Protein AF-A0A842PJL7-F1 (afdb_monomer_lite)

Foldseek 3Di:
DDPLVVQLVVVLVVLLVVLVVLLVVLVVVLVVCVVVVPCPPVSVVSVVSNVVSVVVSVCSVVCVCSVVSNDD

Structure (mmCIF, N/CA/C/O backbone):
data_AF-A0A842PJL7-F1
#
_entry.id   AF-A0A842PJL7-F1
#
loop_
_atom_site.group_PDB
_atom_site.id
_atom_site.type_symbol
_atom_site.label_atom_id
_atom_site.label_alt_id
_atom_site.label_comp_id
_atom_site.label_asym_id
_atom_site.label_entity_id
_atom_site.label_seq_id
_atom_site.pdbx_PDB_ins_code
_atom_site.Cartn_x
_atom_site.Cartn_y
_atom_site.Cartn_z
_atom_site.occupancy
_atom_site.B_iso_or_equiv
_atom_site.auth_seq_id
_atom_site.auth_comp_id
_atom_site.auth_asym_id
_atom_site.auth_atom_id
_atom_site.pdbx_PDB_model_num
ATOM 1 N N . MET A 1 1 ? -22.220 0.862 14.465 1.00 68.56 1 MET A N 1
ATOM 2 C CA . MET A 1 1 ? -20.768 1.008 14.627 1.00 68.56 1 MET A CA 1
ATOM 3 C C . MET A 1 1 ? -20.536 1.906 15.825 1.00 68.56 1 MET A C 1
ATOM 5 O O . MET A 1 1 ? -21.207 2.933 15.902 1.00 68.56 1 MET A O 1
ATOM 9 N N . SER A 1 2 ? -19.703 1.492 16.776 1.00 90.50 2 SER A N 1
ATOM 10 C CA . SER A 1 2 ? -19.246 2.334 17.884 1.00 90.50 2 SER A CA 1
ATOM 11 C C . SER A 1 2 ? -18.291 3.427 17.383 1.00 90.50 2 SER A C 1
ATOM 13 O O . SER A 1 2 ? -17.829 3.388 16.240 1.00 90.50 2 SER A O 1
ATOM 15 N N . GLU A 1 3 ? -18.001 4.419 18.230 1.00 89.69 3 GLU A N 1
ATOM 16 C CA . GLU A 1 3 ? -16.982 5.438 17.934 1.00 89.69 3 GLU A CA 1
ATOM 17 C C . GLU A 1 3 ? -15.596 4.807 17.725 1.00 89.69 3 GLU A C 1
ATOM 19 O O . GLU A 1 3 ? -14.867 5.215 16.821 1.00 89.69 3 GLU A O 1
ATOM 24 N N . ASP A 1 4 ? -15.275 3.758 18.488 1.00 89.75 4 ASP A N 1
ATOM 25 C CA . ASP A 1 4 ? -14.022 3.008 18.356 1.00 89.75 4 ASP A CA 1
ATOM 26 C C . ASP A 1 4 ? -13.938 2.286 17.005 1.00 89.75 4 ASP A C 1
ATOM 28 O O . ASP A 1 4 ? -12.954 2.442 16.285 1.00 89.75 4 ASP A O 1
ATOM 32 N N . GLU A 1 5 ? -15.004 1.586 16.599 1.00 89.81 5 GLU A N 1
ATOM 33 C CA . GLU A 1 5 ? -15.075 0.906 15.296 1.00 89.81 5 GLU A CA 1
ATOM 34 C C . GLU A 1 5 ? -14.952 1.898 14.126 1.00 89.81 5 GLU A C 1
ATOM 36 O O . GLU A 1 5 ? -14.348 1.585 13.098 1.00 89.81 5 GLU A O 1
ATOM 41 N N . LEU A 1 6 ? -15.504 3.111 14.268 1.00 89.69 6 LEU A N 1
ATOM 42 C CA . LEU A 1 6 ? -15.367 4.167 13.263 1.00 89.69 6 LEU A CA 1
ATOM 43 C C . LEU A 1 6 ? -13.924 4.684 13.177 1.00 89.69 6 LEU A C 1
ATOM 45 O O . LEU A 1 6 ? -13.398 4.839 12.076 1.00 89.69 6 LEU A O 1
ATOM 49 N N . ASN A 1 7 ? -13.276 4.928 14.318 1.00 92.81 7 ASN A N 1
ATOM 50 C CA . ASN A 1 7 ? -11.883 5.372 14.380 1.00 92.81 7 ASN A CA 1
ATOM 51 C C . ASN A 1 7 ? -10.927 4.314 13.802 1.00 92.81 7 ASN A C 1
ATOM 53 O O . ASN A 1 7 ? -10.019 4.632 13.035 1.00 92.81 7 ASN A O 1
ATOM 57 N N . GLU A 1 8 ? -11.148 3.038 14.120 1.00 94.69 8 GLU A N 1
ATOM 58 C CA . GLU A 1 8 ? -10.408 1.921 13.531 1.00 94.69 8 GLU A CA 1
ATOM 59 C C . GLU A 1 8 ? -10.554 1.881 12.010 1.00 94.69 8 GLU A C 1
ATOM 61 O O . GLU A 1 8 ? -9.552 1.743 11.304 1.00 94.69 8 GLU A O 1
ATOM 66 N N . GLN A 1 9 ? -11.778 2.042 11.498 1.00 94.94 9 GLN A N 1
ATOM 67 C CA . GLN A 1 9 ? -12.023 2.066 10.060 1.00 94.94 9 GLN A CA 1
ATOM 68 C C . GLN A 1 9 ? -11.316 3.247 9.385 1.00 94.94 9 GLN A C 1
ATOM 70 O O . GLN A 1 9 ? -10.644 3.057 8.378 1.00 94.94 9 GLN A O 1
ATOM 75 N N . GLN A 1 10 ? -11.371 4.444 9.975 1.00 96.25 10 GLN A N 1
ATOM 76 C CA . GLN A 1 10 ? -10.680 5.622 9.441 1.00 96.25 10 GLN A CA 1
ATOM 77 C C . GLN A 1 10 ? -9.160 5.427 9.361 1.00 96.25 10 GLN A C 1
ATOM 79 O O . GLN A 1 10 ? -8.534 5.850 8.387 1.00 96.25 10 GLN A O 1
ATOM 84 N N . LYS A 1 11 ? -8.548 4.767 10.354 1.00 96.44 11 LYS A N 1
ATOM 85 C CA . LYS A 1 11 ? -7.114 4.438 10.314 1.00 96.44 11 LYS A CA 1
ATOM 86 C C . LYS A 1 11 ? -6.795 3.436 9.202 1.00 96.44 11 LYS A C 1
ATOM 88 O O . LYS A 1 11 ? -5.804 3.624 8.498 1.00 96.44 11 LYS A O 1
ATOM 93 N N . LYS A 1 12 ? -7.624 2.399 9.031 1.00 96.88 12 LYS A N 1
ATOM 94 C CA . LYS A 1 12 ? -7.474 1.413 7.944 1.00 96.88 12 LYS A CA 1
ATOM 95 C C . LYS A 1 12 ? -7.568 2.086 6.582 1.00 96.88 12 LYS A C 1
ATOM 97 O O . LYS A 1 12 ? -6.683 1.891 5.755 1.00 96.88 12 LYS A O 1
ATOM 102 N N . ASP A 1 13 ? -8.583 2.925 6.388 1.00 97.88 13 ASP A N 1
ATOM 103 C CA . ASP A 1 13 ? -8.806 3.659 5.143 1.00 97.88 13 ASP A CA 1
ATOM 104 C C . ASP A 1 13 ? -7.612 4.566 4.821 1.00 97.88 13 ASP A C 1
ATOM 106 O O . ASP A 1 13 ? -7.114 4.559 3.696 1.00 97.88 13 ASP A O 1
ATOM 110 N N . ALA A 1 14 ? -7.084 5.283 5.819 1.00 98.31 14 ALA A N 1
ATOM 111 C CA . ALA A 1 14 ? -5.909 6.134 5.645 1.00 98.31 14 ALA A CA 1
ATOM 112 C C . ALA A 1 14 ? -4.652 5.341 5.236 1.00 98.31 14 ALA A C 1
ATOM 114 O O . ALA A 1 14 ? -3.898 5.788 4.369 1.00 98.31 14 ALA A O 1
ATOM 115 N N . VAL A 1 15 ? -4.422 4.165 5.832 1.00 98.38 15 VAL A N 1
ATOM 116 C CA . VAL A 1 15 ? -3.293 3.293 5.467 1.00 98.38 15 VAL A CA 1
ATOM 117 C C . VAL A 1 15 ? -3.489 2.687 4.077 1.00 98.38 15 VAL A C 1
ATOM 119 O O . VAL A 1 15 ? -2.555 2.710 3.276 1.00 98.38 15 VAL A O 1
ATOM 122 N N . ALA A 1 16 ? -4.688 2.204 3.751 1.00 98.56 16 ALA A N 1
ATOM 123 C CA . ALA A 1 16 ? -4.998 1.675 2.425 1.00 98.56 16 ALA A CA 1
ATOM 124 C C . ALA A 1 16 ? -4.781 2.738 1.334 1.00 98.56 16 ALA A C 1
ATOM 126 O O . ALA A 1 16 ? -4.109 2.486 0.336 1.00 98.56 16 ALA A O 1
ATOM 127 N N . ASP A 1 17 ? -5.263 3.960 1.555 1.00 98.75 17 ASP A N 1
ATOM 128 C CA . ASP A 1 17 ? -5.064 5.084 0.641 1.00 98.75 17 ASP A CA 1
ATOM 129 C C . ASP A 1 17 ? -3.594 5.481 0.475 1.00 98.75 17 ASP A C 1
ATOM 131 O O . ASP A 1 17 ? -3.182 5.919 -0.603 1.00 98.75 17 ASP A O 1
ATOM 135 N N . PHE A 1 18 ? -2.786 5.356 1.527 1.00 98.75 18 PHE A N 1
ATOM 136 C CA . PHE A 1 18 ? -1.345 5.559 1.433 1.00 98.75 18 PHE A CA 1
ATOM 137 C C . PHE A 1 18 ? -0.686 4.475 0.567 1.00 98.75 18 PHE A C 1
ATOM 139 O O . PHE A 1 18 ? 0.047 4.802 -0.367 1.00 98.75 18 PHE A O 1
ATOM 146 N N . LEU A 1 19 ? -0.999 3.199 0.813 1.00 98.75 19 LEU A N 1
ATOM 147 C CA . LEU A 1 19 ? -0.446 2.070 0.058 1.00 98.75 19 LEU A CA 1
ATOM 148 C C . LEU A 1 19 ? -0.834 2.123 -1.428 1.00 98.75 19 LEU A C 1
ATOM 150 O O . LEU A 1 19 ? 0.016 1.892 -2.286 1.00 98.75 19 LEU A O 1
ATOM 154 N N . ARG A 1 20 ? -2.073 2.518 -1.755 1.00 98.81 20 ARG A N 1
ATOM 155 C CA . ARG A 1 20 ? -2.512 2.731 -3.149 1.00 98.81 20 ARG A CA 1
ATOM 156 C C . ARG A 1 20 ? -1.654 3.774 -3.869 1.00 98.81 20 ARG A C 1
ATOM 158 O O . ARG A 1 20 ? -1.200 3.525 -4.981 1.00 98.81 20 ARG A O 1
ATOM 165 N N . ARG A 1 21 ? -1.372 4.908 -3.217 1.00 98.81 21 ARG A N 1
ATOM 166 C CA . ARG A 1 21 ? -0.494 5.956 -3.773 1.00 98.81 21 ARG A CA 1
ATOM 167 C C . ARG A 1 21 ? 0.946 5.473 -3.947 1.00 98.81 21 ARG A C 1
ATOM 169 O O . ARG A 1 21 ? 1.598 5.840 -4.920 1.00 98.81 21 ARG A O 1
ATOM 176 N N . CYS A 1 22 ? 1.446 4.648 -3.027 1.00 98.75 22 CYS A N 1
ATOM 177 C CA . CYS A 1 22 ? 2.762 4.021 -3.155 1.00 98.75 22 CYS A CA 1
ATOM 178 C C . CYS A 1 22 ? 2.858 3.108 -4.386 1.00 98.75 22 CYS A C 1
ATOM 180 O O . CYS A 1 22 ? 3.856 3.168 -5.103 1.00 98.75 22 CYS A O 1
ATOM 182 N N . ILE A 1 23 ? 1.824 2.303 -4.647 1.00 98.81 23 ILE A N 1
ATOM 183 C CA . ILE A 1 23 ? 1.747 1.426 -5.824 1.00 98.81 23 ILE A CA 1
ATOM 184 C C . ILE A 1 23 ? 1.710 2.258 -7.107 1.00 98.81 23 ILE A C 1
ATOM 186 O O . ILE A 1 23 ? 2.528 2.027 -7.991 1.00 98.81 23 ILE A O 1
ATOM 190 N N . GLU A 1 24 ? 0.837 3.267 -7.181 1.00 98.69 24 GLU A N 1
ATOM 191 C CA . GLU A 1 24 ? 0.729 4.159 -8.346 1.00 98.69 24 GLU A CA 1
ATOM 192 C C . GLU A 1 24 ? 2.071 4.838 -8.663 1.00 98.69 24 GLU A C 1
ATOM 194 O O . GLU A 1 24 ? 2.542 4.826 -9.801 1.00 98.69 24 GLU A O 1
ATOM 199 N N . TYR A 1 25 ? 2.752 5.350 -7.636 1.00 98.38 25 TYR A N 1
ATOM 200 C CA . TYR A 1 25 ? 4.071 5.955 -7.795 1.00 98.38 25 TYR A CA 1
ATOM 201 C C . TYR A 1 25 ? 5.140 4.954 -8.268 1.00 98.38 25 TYR A C 1
ATOM 203 O O . TYR A 1 25 ? 6.007 5.293 -9.086 1.00 98.38 25 TYR A O 1
ATOM 211 N N . ALA A 1 26 ? 5.095 3.716 -7.769 1.00 98.19 26 ALA A N 1
ATOM 212 C CA . ALA A 1 26 ? 5.996 2.660 -8.210 1.00 98.19 26 ALA A CA 1
ATOM 213 C C . ALA A 1 26 ? 5.742 2.285 -9.675 1.00 98.19 26 ALA A C 1
ATOM 215 O O . ALA A 1 26 ? 6.698 2.223 -10.447 1.00 98.19 26 ALA A O 1
ATOM 216 N N . ASP A 1 27 ? 4.480 2.121 -10.079 1.00 98.00 27 ASP A N 1
ATOM 217 C CA . ASP A 1 27 ? 4.083 1.813 -11.456 1.00 98.00 27 ASP A CA 1
ATOM 218 C C . ASP A 1 27 ? 4.564 2.905 -12.430 1.00 98.00 27 ASP A C 1
ATOM 220 O O . ASP A 1 27 ? 5.189 2.603 -13.452 1.00 98.00 27 ASP A O 1
ATOM 224 N N . GLU A 1 28 ? 4.385 4.187 -12.087 1.00 97.31 28 GLU A N 1
ATOM 225 C CA . GLU A 1 28 ? 4.929 5.298 -12.879 1.00 97.31 28 GLU A CA 1
ATOM 226 C C . GLU A 1 28 ? 6.459 5.247 -13.000 1.00 97.31 28 GLU A C 1
ATOM 228 O O . GLU A 1 28 ? 7.030 5.551 -14.054 1.00 97.31 28 GLU A O 1
ATOM 233 N N . THR A 1 29 ? 7.144 4.894 -11.912 1.00 95.25 29 THR A N 1
ATOM 234 C CA . THR A 1 29 ? 8.609 4.827 -11.869 1.00 95.25 29 THR A CA 1
ATOM 235 C C . THR A 1 29 ? 9.140 3.657 -12.697 1.00 95.25 29 THR A C 1
ATOM 237 O O . THR A 1 29 ? 10.095 3.827 -13.462 1.00 95.25 29 THR A O 1
ATOM 240 N N . ILE A 1 30 ? 8.493 2.493 -12.613 1.00 95.69 30 ILE A N 1
ATOM 241 C CA . ILE A 1 30 ? 8.774 1.301 -13.424 1.00 95.69 30 ILE A CA 1
ATOM 242 C C . ILE A 1 30 ? 8.582 1.620 -14.908 1.00 95.69 30 ILE A C 1
ATOM 244 O O . ILE A 1 30 ? 9.464 1.325 -15.721 1.00 95.69 30 ILE A O 1
ATOM 248 N N . ALA A 1 31 ? 7.478 2.283 -15.269 1.00 94.38 31 ALA A N 1
ATOM 249 C CA . ALA A 1 31 ? 7.193 2.668 -16.649 1.00 94.38 31 ALA A CA 1
ATOM 250 C C . ALA A 1 31 ? 8.279 3.591 -1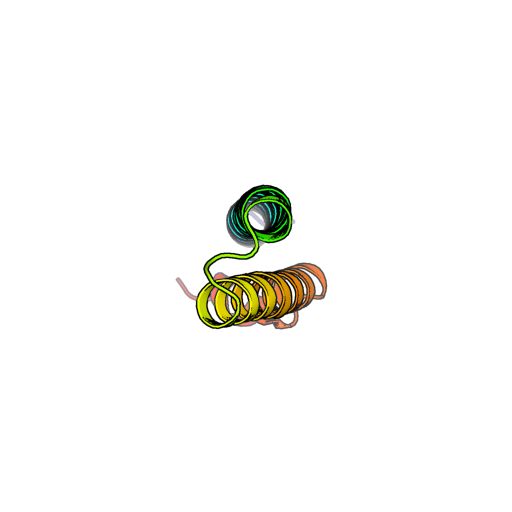7.231 1.00 94.38 31 ALA A C 1
ATOM 252 O O . ALA A 1 31 ? 8.708 3.396 -18.370 1.00 94.38 31 ALA A O 1
ATOM 253 N N . LYS A 1 32 ? 8.771 4.557 -16.440 1.00 91.56 32 LYS A N 1
ATOM 254 C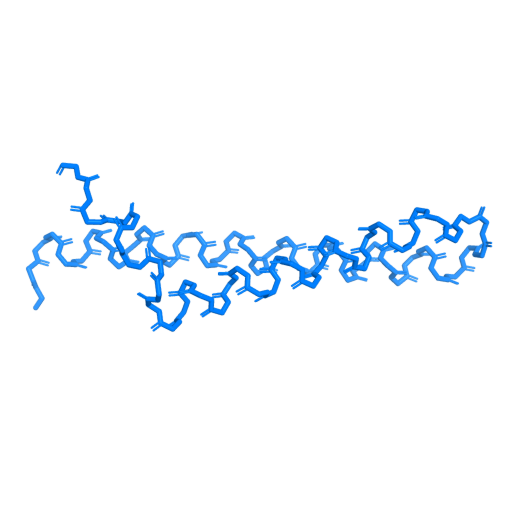 CA . LYS A 1 32 ? 9.878 5.453 -16.827 1.00 91.56 32 LYS A CA 1
ATOM 255 C C . LYS A 1 32 ? 11.203 4.694 -16.971 1.00 91.56 32 LYS A C 1
ATOM 257 O O . LYS A 1 32 ? 11.907 4.877 -17.961 1.00 91.56 32 LYS A O 1
ATOM 262 N N . LYS A 1 33 ? 11.545 3.816 -16.020 1.00 88.56 33 LYS A N 1
ATOM 263 C CA . LYS A 1 33 ? 12.806 3.048 -16.034 1.00 88.56 33 LYS A CA 1
ATOM 264 C C . LYS A 1 33 ? 12.878 2.024 -17.166 1.00 88.56 33 LYS A C 1
ATOM 266 O O . LYS A 1 33 ? 13.934 1.876 -17.776 1.00 88.56 33 LYS A O 1
ATOM 271 N N . THR A 1 34 ? 11.759 1.384 -17.497 1.00 87.31 34 THR A N 1
ATOM 272 C CA . THR A 1 34 ? 11.676 0.410 -18.599 1.00 87.31 34 THR A CA 1
ATOM 273 C C . THR A 1 34 ? 12.032 1.043 -19.950 1.00 87.31 34 THR A C 1
ATOM 275 O O . THR A 1 34 ? 12.611 0.382 -20.806 1.00 87.31 34 THR A O 1
ATOM 278 N N . GLN A 1 35 ? 11.754 2.339 -20.134 1.00 85.94 35 GLN A N 1
ATOM 279 C CA . GLN A 1 35 ? 12.094 3.071 -21.361 1.00 85.94 35 GLN A CA 1
ATOM 280 C C . GLN A 1 35 ? 13.585 3.435 -21.464 1.00 85.94 35 GLN A C 1
ATOM 282 O O . GLN A 1 35 ? 14.084 3.594 -22.574 1.00 85.94 35 GLN A O 1
ATOM 287 N N . SER A 1 36 ? 14.292 3.572 -20.334 1.00 78.31 36 SER A N 1
ATOM 288 C CA . SER A 1 36 ? 15.701 4.000 -20.306 1.00 78.31 36 SER A CA 1
ATOM 289 C C . SER A 1 36 ? 16.692 2.848 -20.499 1.00 78.31 36 SER A C 1
ATOM 291 O O . SER A 1 36 ? 17.817 3.112 -20.886 1.00 78.31 36 SER A O 1
ATOM 293 N N . ALA A 1 37 ? 16.315 1.593 -20.211 1.00 75.19 37 ALA A N 1
ATOM 294 C CA . ALA A 1 37 ? 17.152 0.375 -20.292 1.00 75.19 37 ALA A CA 1
ATOM 295 C C . ALA A 1 37 ? 18.509 0.381 -19.534 1.00 75.19 37 ALA A C 1
ATOM 297 O O . ALA A 1 37 ? 19.206 -0.631 -19.534 1.00 75.19 37 ALA A O 1
ATOM 298 N N . ASP A 1 38 ? 18.860 1.468 -18.841 1.00 81.94 38 ASP A N 1
ATOM 299 C CA . ASP A 1 38 ? 20.189 1.683 -18.248 1.00 81.94 38 ASP A CA 1
ATOM 300 C C . ASP A 1 38 ? 20.369 1.114 -16.825 1.00 81.94 38 ASP A C 1
ATOM 302 O O . ASP A 1 38 ? 21.477 1.120 -16.294 1.00 81.94 38 ASP A O 1
ATOM 306 N N . ASP A 1 39 ? 19.298 0.639 -16.177 1.00 86.88 39 ASP A N 1
ATOM 307 C CA . ASP A 1 39 ? 19.322 0.214 -14.766 1.00 86.88 39 ASP A CA 1
ATOM 308 C C . ASP A 1 39 ? 18.370 -0.970 -14.480 1.00 86.88 39 ASP A C 1
ATOM 310 O O . ASP A 1 39 ? 17.293 -0.788 -13.898 1.00 86.88 39 ASP A O 1
ATOM 314 N N . PRO A 1 40 ? 18.732 -2.195 -14.909 1.00 85.25 40 PRO A N 1
ATOM 315 C CA . PRO A 1 40 ? 17.908 -3.386 -14.704 1.00 85.25 40 PRO A CA 1
ATOM 316 C C . PRO A 1 40 ? 17.795 -3.792 -13.225 1.00 85.25 40 PRO A C 1
ATOM 318 O O . PRO A 1 40 ? 16.711 -4.157 -12.783 1.00 85.25 40 PRO A O 1
ATOM 321 N N . GLU A 1 41 ? 18.863 -3.667 -12.430 1.00 85.62 41 GLU A N 1
ATOM 322 C CA . GLU A 1 41 ? 18.822 -4.009 -10.997 1.00 85.62 41 GLU A CA 1
ATOM 323 C C . GLU A 1 41 ? 17.923 -3.039 -10.212 1.00 85.62 41 GLU A C 1
ATOM 325 O O . GLU A 1 41 ? 17.154 -3.441 -9.336 1.00 85.62 41 GLU A O 1
ATOM 330 N N . GLY A 1 42 ? 17.975 -1.741 -10.529 1.00 90.56 42 GLY A N 1
ATOM 331 C CA . GLY A 1 42 ? 17.054 -0.773 -9.951 1.00 90.56 42 GLY A CA 1
ATOM 332 C C . GLY A 1 42 ? 15.609 -1.029 -10.371 1.00 90.56 42 GLY A C 1
ATOM 333 O O . GLY A 1 42 ? 14.715 -0.884 -9.539 1.00 90.56 42 GLY A O 1
ATOM 334 N N . LEU A 1 43 ? 15.363 -1.443 -11.619 1.00 94.00 43 LEU A N 1
ATOM 335 C CA . LEU A 1 43 ? 14.027 -1.833 -12.077 1.00 94.00 43 LEU A CA 1
ATOM 336 C C . LEU A 1 43 ? 13.469 -3.008 -11.259 1.00 94.00 43 LEU A C 1
ATOM 338 O O . LEU A 1 43 ? 12.345 -2.912 -10.770 1.00 94.00 43 LEU A O 1
ATOM 342 N N . GLU A 1 44 ? 14.258 -4.064 -11.039 1.00 95.31 44 GLU A N 1
ATOM 343 C CA . GLU A 1 44 ? 13.849 -5.216 -10.219 1.00 95.31 44 GLU A CA 1
ATOM 344 C C . GLU A 1 44 ? 13.479 -4.809 -8.785 1.00 95.31 44 GLU A C 1
ATOM 346 O O . GLU A 1 44 ? 12.472 -5.272 -8.247 1.00 95.31 44 GLU A O 1
ATOM 351 N N . LYS A 1 45 ? 14.229 -3.880 -8.176 1.00 96.69 45 LYS A N 1
ATOM 352 C CA . LYS A 1 45 ? 13.911 -3.347 -6.837 1.00 96.69 45 LYS A CA 1
ATOM 353 C C . LYS A 1 45 ? 12.575 -2.605 -6.807 1.00 96.69 45 LYS A C 1
ATOM 355 O O . LYS A 1 45 ? 11.828 -2.746 -5.841 1.00 96.69 45 LYS A O 1
ATOM 360 N N . TRP A 1 46 ? 12.263 -1.832 -7.847 1.00 97.38 46 TRP A N 1
ATOM 361 C CA . TRP A 1 46 ? 10.977 -1.135 -7.949 1.00 97.38 46 TRP A CA 1
ATOM 362 C C . TRP A 1 46 ? 9.808 -2.099 -8.150 1.00 97.38 46 TRP A C 1
ATOM 364 O O . TRP A 1 46 ? 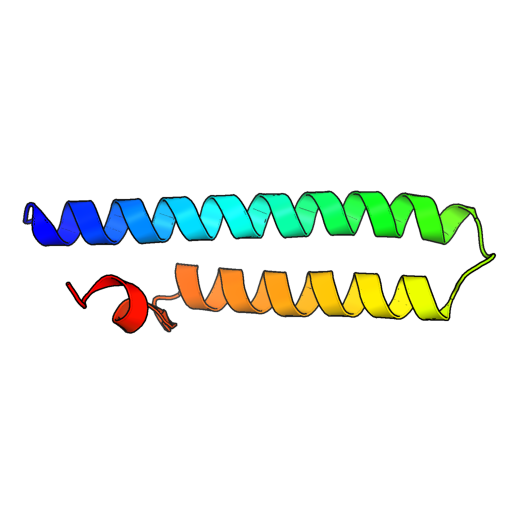8.766 -1.907 -7.526 1.00 97.38 46 TRP A O 1
ATOM 374 N N . VAL A 1 47 ? 9.991 -3.154 -8.949 1.00 97.44 47 VAL A N 1
ATOM 375 C CA . VAL A 1 47 ? 8.986 -4.217 -9.113 1.00 97.44 47 VAL A CA 1
ATOM 376 C C . VAL A 1 47 ? 8.728 -4.921 -7.780 1.00 97.44 47 VAL A C 1
ATOM 378 O O . VAL A 1 47 ? 7.581 -5.020 -7.355 1.00 97.44 47 VAL A O 1
ATOM 381 N N . ALA A 1 48 ? 9.783 -5.317 -7.062 1.00 98.31 48 ALA A N 1
ATOM 382 C CA . ALA A 1 48 ? 9.641 -5.940 -5.748 1.00 98.31 48 ALA A CA 1
ATOM 383 C C . ALA A 1 48 ? 8.924 -5.018 -4.747 1.00 98.31 48 ALA A C 1
ATOM 385 O O . ALA A 1 48 ? 8.007 -5.452 -4.051 1.00 98.31 48 ALA A O 1
ATOM 386 N N . TYR A 1 49 ? 9.298 -3.733 -4.695 1.00 98.44 49 TYR A N 1
ATOM 387 C CA . TYR A 1 49 ? 8.616 -2.743 -3.858 1.00 98.44 49 TYR A CA 1
ATOM 388 C C . TYR A 1 49 ? 7.117 -2.660 -4.174 1.00 98.44 49 TYR A C 1
ATOM 390 O O . TYR A 1 49 ? 6.297 -2.715 -3.256 1.00 98.44 49 TYR A O 1
ATOM 398 N N . ARG A 1 50 ? 6.756 -2.575 -5.460 1.00 98.62 50 ARG A N 1
ATOM 399 C CA . ARG A 1 50 ? 5.365 -2.527 -5.922 1.00 98.62 50 ARG A CA 1
ATOM 400 C C . ARG A 1 50 ? 4.584 -3.764 -5.480 1.00 98.62 50 ARG A C 1
ATOM 402 O O . ARG A 1 50 ? 3.498 -3.624 -4.922 1.00 98.62 50 ARG A O 1
ATOM 409 N N . ASP A 1 51 ? 5.145 -4.954 -5.673 1.00 98.69 51 ASP A N 1
ATOM 410 C CA . ASP A 1 51 ? 4.456 -6.217 -5.393 1.00 98.69 51 ASP A CA 1
ATOM 411 C C . ASP A 1 51 ? 4.257 -6.473 -3.898 1.00 98.69 51 ASP A C 1
ATOM 413 O O . ASP A 1 51 ? 3.163 -6.856 -3.480 1.00 98.69 51 ASP A O 1
ATOM 417 N N . TYR A 1 52 ? 5.265 -6.203 -3.065 1.00 98.69 52 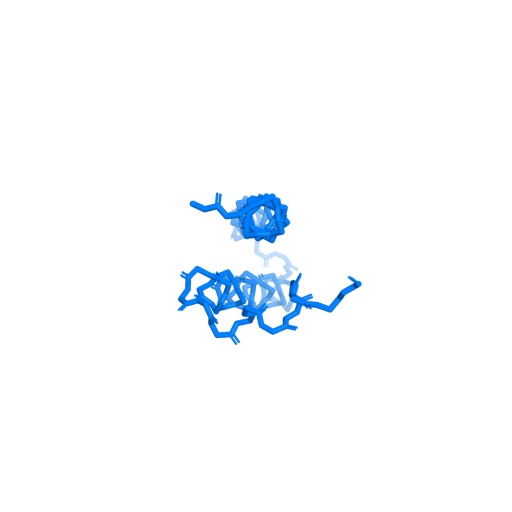TYR A N 1
ATOM 418 C CA . TYR A 1 52 ? 5.101 -6.321 -1.614 1.00 98.69 52 TYR A CA 1
ATOM 419 C C . TYR A 1 52 ? 4.150 -5.258 -1.048 1.00 98.69 52 TYR A C 1
ATOM 421 O O . TYR A 1 52 ? 3.428 -5.536 -0.093 1.00 98.69 52 TYR A O 1
ATOM 429 N N . THR A 1 53 ? 4.101 -4.064 -1.647 1.00 98.75 53 THR A N 1
ATOM 430 C CA . THR A 1 53 ? 3.145 -3.016 -1.247 1.00 98.75 53 THR A CA 1
ATOM 431 C C . THR A 1 53 ? 1.711 -3.397 -1.621 1.00 98.75 53 THR A C 1
ATOM 433 O O . THR A 1 53 ? 0.805 -3.232 -0.808 1.00 98.75 53 THR A O 1
ATOM 436 N N . ASP A 1 54 ? 1.500 -3.954 -2.817 1.00 98.75 54 ASP A N 1
ATOM 437 C CA . ASP A 1 54 ? 0.209 -4.501 -3.257 1.00 98.75 54 ASP A CA 1
ATOM 438 C C . ASP A 1 54 ? -0.254 -5.661 -2.365 1.00 98.75 54 ASP A C 1
ATOM 440 O O . ASP A 1 54 ? -1.429 -5.745 -2.008 1.00 98.75 54 ASP A O 1
ATOM 444 N N . TYR A 1 55 ? 0.671 -6.522 -1.938 1.00 98.62 55 TYR A N 1
ATOM 445 C CA . TYR A 1 55 ? 0.372 -7.575 -0.972 1.00 98.62 55 TYR A CA 1
ATOM 446 C C . TYR A 1 55 ? -0.060 -6.999 0.386 1.00 98.62 55 TYR A C 1
ATOM 448 O O . TYR A 1 55 ? -1.116 -7.370 0.893 1.00 98.62 55 TYR A O 1
ATOM 456 N N . ALA A 1 56 ? 0.680 -6.026 0.926 1.00 98.62 56 ALA A N 1
ATOM 457 C CA . ALA A 1 56 ? 0.317 -5.366 2.181 1.00 98.62 56 ALA A CA 1
ATOM 458 C C . ALA A 1 56 ? -1.050 -4.659 2.101 1.00 98.62 56 ALA A C 1
ATOM 460 O O . ALA A 1 56 ? -1.836 -4.727 3.045 1.00 98.62 56 ALA A O 1
ATOM 461 N N . LEU A 1 57 ? -1.371 -4.012 0.972 1.00 98.81 57 LEU A N 1
ATOM 462 C CA . LEU A 1 57 ? -2.688 -3.405 0.750 1.00 98.81 57 LEU A CA 1
ATOM 463 C C . LEU A 1 57 ? -3.801 -4.455 0.839 1.00 98.81 57 LEU A C 1
ATOM 465 O O . LEU A 1 57 ? -4.800 -4.227 1.520 1.00 98.81 57 LEU A O 1
ATOM 469 N N . LYS A 1 58 ? -3.610 -5.620 0.209 1.00 98.62 58 LYS A N 1
ATOM 470 C CA . LYS A 1 58 ? -4.576 -6.725 0.264 1.00 98.62 58 LYS A CA 1
ATOM 471 C C . LYS A 1 58 ? -4.771 -7.249 1.683 1.00 98.62 58 LYS A C 1
ATOM 473 O O . LYS A 1 58 ? -5.909 -7.505 2.054 1.00 98.62 58 LYS A O 1
ATOM 478 N N . GLU A 1 59 ? -3.714 -7.363 2.486 1.00 98.56 59 GLU A N 1
ATOM 479 C CA . GLU A 1 59 ? -3.828 -7.788 3.891 1.00 98.56 59 GLU A CA 1
ATOM 480 C C . GLU A 1 59 ? -4.585 -6.756 4.755 1.00 98.56 59 GLU A C 1
ATOM 482 O O . GLU A 1 59 ? -5.327 -7.129 5.668 1.00 98.56 59 GLU A O 1
ATOM 487 N N . VAL A 1 60 ? -4.458 -5.452 4.458 1.00 98.19 60 VAL A N 1
ATOM 488 C CA . VAL A 1 60 ? -5.282 -4.404 5.095 1.00 98.19 60 VAL A CA 1
ATOM 489 C C . VAL A 1 60 ? -6.749 -4.540 4.680 1.00 98.19 60 VAL A C 1
ATOM 491 O O . VAL A 1 60 ? -7.626 -4.557 5.542 1.00 98.19 60 VAL A O 1
ATOM 494 N N . GLU A 1 61 ? -7.030 -4.660 3.380 1.00 97.31 61 GLU A N 1
ATOM 495 C CA . GLU A 1 61 ? -8.397 -4.731 2.839 1.00 97.31 61 GLU A CA 1
ATOM 496 C C . GLU A 1 61 ? -9.125 -6.034 3.209 1.00 97.31 61 GLU A C 1
ATOM 498 O O . GLU A 1 61 ? -10.332 -6.018 3.453 1.00 97.31 61 GLU A O 1
ATOM 503 N N . ALA A 1 62 ? -8.402 -7.154 3.301 1.00 97.56 62 ALA A N 1
ATOM 504 C CA . ALA A 1 62 ? -8.923 -8.442 3.758 1.00 97.56 62 ALA A CA 1
ATOM 505 C C . ALA A 1 62 ? -9.150 -8.486 5.279 1.00 97.56 62 ALA A C 1
ATOM 507 O O . ALA A 1 62 ? -9.866 -9.355 5.779 1.00 97.56 62 ALA A O 1
ATOM 508 N N . GLY A 1 63 ? -8.570 -7.535 6.018 1.00 96.56 63 GLY A N 1
ATOM 509 C CA . GLY A 1 63 ? -8.675 -7.448 7.469 1.00 96.56 63 GLY A CA 1
ATOM 510 C C . GLY A 1 63 ? -7.672 -8.313 8.235 1.00 96.56 63 GLY A C 1
ATOM 511 O O . GLY A 1 63 ? -7.750 -8.368 9.465 1.00 96.56 63 GLY A O 1
ATOM 512 N N . ASP A 1 64 ? -6.702 -8.932 7.562 1.00 97.69 64 ASP A N 1
ATOM 513 C CA . ASP A 1 64 ? -5.631 -9.714 8.195 1.00 97.69 64 ASP A CA 1
ATOM 514 C C . ASP A 1 64 ? -4.804 -8.838 9.159 1.00 97.69 64 ASP A C 1
ATOM 516 O O . ASP A 1 64 ? -4.402 -9.263 10.249 1.00 97.69 64 ASP A O 1
ATOM 520 N N . LEU A 1 65 ? -4.641 -7.555 8.815 1.00 96.50 65 LEU A N 1
ATOM 521 C CA . LEU A 1 65 ? -3.939 -6.559 9.634 1.00 96.50 65 LEU A CA 1
ATOM 522 C C . LEU A 1 65 ? -4.856 -5.760 10.568 1.00 96.50 65 LEU A C 1
ATOM 524 O O . LEU A 1 65 ? -4.417 -4.778 11.162 1.00 96.50 65 LEU A O 1
ATOM 528 N N . ASN A 1 66 ? -6.114 -6.175 10.772 1.00 95.00 66 ASN A N 1
ATOM 529 C CA . ASN A 1 66 ? -7.045 -5.469 11.665 1.00 95.00 66 ASN A CA 1
ATOM 530 C C . ASN A 1 66 ? -6.471 -5.250 13.074 1.00 95.00 66 ASN A C 1
ATOM 532 O O . ASN A 1 66 ? -6.683 -4.193 13.666 1.00 95.00 66 ASN A O 1
ATOM 536 N N . HIS A 1 67 ? -5.695 -6.216 13.572 1.00 94.00 67 HIS A N 1
ATOM 537 C CA . HIS A 1 67 ? -5.052 -6.169 14.885 1.00 94.00 67 HIS A CA 1
ATOM 538 C C . HIS A 1 67 ? -4.058 -5.002 15.063 1.00 94.00 67 HIS A C 1
ATOM 540 O O . HIS A 1 67 ? -3.722 -4.659 16.195 1.00 94.00 67 HIS A O 1
ATOM 546 N N . TRP A 1 68 ? -3.604 -4.362 13.979 1.00 94.88 68 TRP A N 1
ATOM 547 C CA . TRP A 1 68 ? -2.748 -3.168 14.038 1.00 94.88 68 TRP A CA 1
ATOM 548 C C . TRP A 1 68 ? -3.522 -1.902 14.418 1.00 94.88 68 TRP A C 1
ATOM 550 O O . TRP A 1 68 ? -2.923 -0.921 14.851 1.00 94.88 68 TRP A O 1
ATOM 560 N N . PHE A 1 69 ? -4.847 -1.909 14.261 1.00 92.81 69 PHE A N 1
ATOM 561 C CA . PHE A 1 69 ? -5.691 -0.721 14.413 1.00 92.81 69 PHE A CA 1
ATOM 562 C C . PHE A 1 69 ? -6.497 -0.711 15.715 1.00 92.81 69 PHE A C 1
ATOM 564 O O . PHE A 1 69 ? -6.950 0.354 16.133 1.00 92.81 69 PHE A O 1
ATOM 571 N N . THR A 1 70 ? -6.607 -1.872 16.365 1.00 85.31 70 THR A N 1
ATOM 572 C CA . THR A 1 70 ? -7.392 -2.132 17.584 1.00 85.31 70 THR A CA 1
ATOM 573 C C . THR A 1 70 ? -6.637 -1.846 18.890 1.00 85.31 70 THR A C 1
ATOM 575 O O . THR A 1 70 ? -7.164 -2.079 19.972 1.00 85.31 70 THR A O 1
ATOM 578 N N . GLN A 1 71 ? -5.370 -1.421 18.828 1.00 70.69 71 GLN A N 1
ATOM 579 C CA . GLN A 1 71 ? -4.545 -1.136 20.010 1.00 70.69 71 GLN A CA 1
ATOM 580 C C . GLN A 1 71 ? -4.340 0.380 20.134 1.00 70.69 71 GLN A C 1
ATOM 582 O O . GLN A 1 71 ? -3.520 0.944 19.412 1.00 70.69 71 GLN A O 1
ATOM 587 N N . ASN A 1 72 ? -5.114 1.028 21.009 1.00 52.69 72 ASN A N 1
ATOM 588 C CA . ASN A 1 72 ? -4.780 2.288 21.692 1.00 52.69 72 ASN A CA 1
ATOM 589 C C . ASN A 1 72 ? -5.725 2.509 22.871 1.00 52.69 72 ASN A C 1
ATOM 591 O O . ASN A 1 72 ? -6.942 2.612 22.613 1.00 52.69 72 ASN A O 1
#

pLDDT: mean 93.35, std 8.19, range [52.69, 98.81]

Secondary structure (DSSP, 8-state):
--HHHHHHHHHHHHHHHHHHHHHHHHHHHHHHHHHH-S-HHHHHHHHHHHHHHHHHHHHHHHTTTGGGTS--

Sequence (72 aa):
MSEDELNEQQKKDAVADFLRRCIEYADETIAKKTQSADDPEGLEKWVAYRDYTDYALKEVEAGDLNHWFTQN

Radius of gyration: 15.89 Å; chains: 1; bounding box: 41×16×43 Å

=== Feature glossary ===
Legend for the data blocks above and below:

— What the protein is —

Sequence gives the chain of amino acids in standard one-letter code (A=alanine, C=cysteine, …, Y=tyrosine), read N→C. It is the only feature that is directly encoded by the gene; all structural features are derived from the folded form of this sequence.

The annotation block draws on four external resources. InterPro: which protein families and domains the sequence belongs to. GO: standardized terms for what the protein does, what process it participates in, and where in the cell it acts. CATH: which structural fold it has in the CATH hierarchy. Organism: the species of origin.

— Where its atoms are —

Atomic coordinates in PDBx/mmCIF format — the same representation the Protein Data Bank distributes. Each line of the _atom_site loop places one backbone atom in Cartesian space (units: ångströms, origin: arbitrary).

Six rendered views show the 3D structure from the faces of a cube — i.e. along ±x, ±y, ±z. Rendering representation is drawn randomly per protein from cartoon (secondary-structure ribbons), sticks (backbone bonds), or molecular surface; coloring is either N→C rainbow (blue at the N-terminus through red at the C-terminus) or one color per chain.

— Local backbone conformation —

DSSP 8-state secondary structure assigns each residue one of H (α-helix), G (3₁₀-helix), I (π-helix), E (extended β-strand), B (isolated β-bridge), T (hydrogen-bonded turn), S (bend), or '-' (coil). The assignment is computed from backbone hydrogen-bond geometry via the Kabsch–Sander algorithm.

P-SEA three-state annotation labels each residue as helix, strand, or coil based purely on the geometry of the Cα trace. It serves as a fallback when the full backbone (and thus DSSP) is unavailable.

φ (phi) and ψ (psi) are the two rotatable backbone dihedrals per residue: φ is the C(i-1)–N–Cα–C torsion, ψ is the N–Cα–C–N(i+1) torsion, both in degrees on (−180°, 180°]. α-helical residues cluster near (−60°, −45°); β-strand residues near (−120°, +130°). A Ramachandran plot is simply a scatter of (φ, ψ) for every residue.

— Global shape and packing —

Radius of gyration (Rg) is the root-mean-square distance of Cα atoms from their centroid — a single number for overall size and compactness. A globular domain of N residues has Rg ≈ 2.2·N^0.38 Å; an extended or disordered chain has a much larger Rg. The Cα contact count is the number of residue pairs whose Cα atoms are within 8 Å and are more than four positions apart in sequence — a standard proxy for tertiary packing density. The bounding box is the smallest axis-aligned box enclosing all Cα atoms.

Accessible surface area quantifies burial. A residue with SASA near zero is packed into the hydrophobic core; one with SASA >100 Å² sits on the surface. Computed here via the Shrake–Rupley numerical algorithm with a 1.4 Å probe.

The contact map is a bin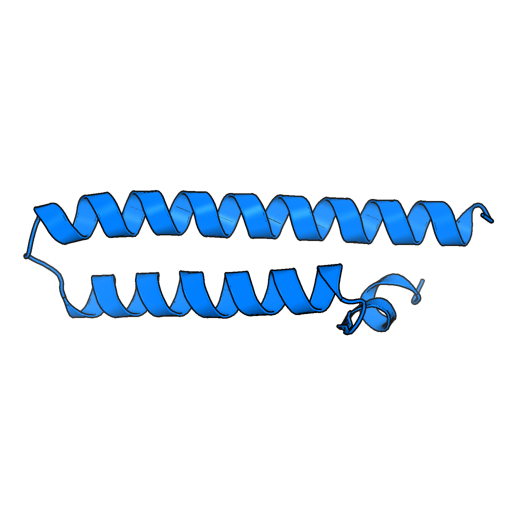ary N×N matrix image: pixel (i, j) is dark where Cα_i and Cα_j are within 8 Å and |i−j|>4. Because the |i−j|>4 filter removes local helical contacts, off-diagonal stripes parallel to the main diagonal indicate parallel β-sheets; stripes perpendicular to it indicate antiparallel β-sheets. The Ramachandran plot scatters every residue's (φ, ψ) pair against the sterically allowed regions. The PAE heatmap renders the predicted-aligned-error matrix.

— Structural neighbor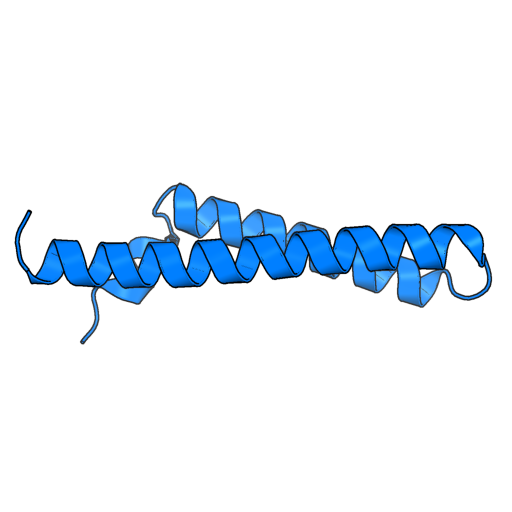hood —

A 3Di character summarizes, for each residue, the relative orientation of the Cα frame of its nearest spatial neighbor. Because it encodes fold topology rather than chemistry, 3Di alignments detect remote structural similarity that sequence alignment misses.

Structural nearest neighbors (via Foldseek easy-search vs the PDB). Reported per hit: target PDB id, E-value, and alignment TM-score. A TM-score above ~0.5 is the conventional threshold for 'same fold'.

— Confidence and disorder —

For AlphaFold models, the B-factor field carries pLDDT — the model's own estimate of local accuracy on a 0–100 scale. Regions with pLDDT<50 should be treated as essentially unmodeled; they often correspond to intrinsically disordered segments.

B-factor (Debye–Waller factor) reflects atomic displacement in the crystal lattice. It is an experimental observable (units Å²), not a prediction; low values mean the atom is pinned down, high values mean it moves or is heterogeneous across the crystal.

Predicted Aligned Error (PAE) is an AlphaFold confidence matrix: entry (i, j) is the expected error in the position of residue j, in ångströms, when the prediction is superimposed on the true structure at residue i. Low PAE within a block of residues means that block is internally rigid and well-predicted; high PAE between two blocks means their relative placement is uncertain even if each block individually is confident.